Protein AF-A0A432QQ77-F1 (afdb_monomer_lite)

Structure (mmCIF, N/CA/C/O backbone):
data_AF-A0A432QQ77-F1
#
_entry.id   AF-A0A432QQ77-F1
#
loop_
_atom_site.group_PDB
_atom_site.id
_atom_site.type_symbol
_atom_site.label_atom_id
_atom_site.label_alt_id
_atom_site.label_comp_id
_atom_site.label_asym_id
_atom_site.label_entity_id
_atom_site.label_seq_id
_atom_site.pdbx_PDB_ins_code
_atom_site.Cartn_x
_atom_site.Cartn_y
_atom_site.Cartn_z
_atom_site.occupancy
_atom_site.B_iso_or_equiv
_atom_site.auth_seq_id
_atom_site.auth_comp_id
_atom_site.auth_asym_id
_atom_site.auth_atom_id
_atom_site.pdbx_PDB_model_num
ATOM 1 N N . MET A 1 1 ? -58.607 -8.571 28.726 1.00 56.34 1 MET A N 1
ATOM 2 C CA . MET A 1 1 ? -57.903 -8.933 27.473 1.00 56.34 1 MET A CA 1
ATOM 3 C C . MET A 1 1 ? -56.862 -7.899 27.006 1.00 56.34 1 MET A C 1
ATOM 5 O O . MET A 1 1 ? -55.810 -8.305 26.545 1.00 56.34 1 MET A O 1
ATOM 9 N N . MET A 1 2 ? -57.063 -6.582 27.186 1.00 60.47 2 MET A N 1
ATOM 10 C CA . MET A 1 2 ? -56.120 -5.532 26.717 1.00 60.47 2 MET A CA 1
ATOM 11 C C . MET A 1 2 ? -54.817 -5.350 27.527 1.00 60.47 2 MET A C 1
ATOM 13 O O . MET A 1 2 ? -53.893 -4.700 27.045 1.00 60.47 2 MET A O 1
ATOM 17 N N . ARG A 1 3 ? -54.725 -5.878 28.759 1.00 59.84 3 ARG A N 1
ATOM 18 C CA . ARG A 1 3 ? -53.522 -5.728 29.606 1.00 59.84 3 ARG A CA 1
ATOM 19 C C . ARG A 1 3 ? -52.391 -6.675 29.189 1.00 59.84 3 ARG A C 1
ATOM 21 O O . ARG A 1 3 ? -51.254 -6.240 29.143 1.00 59.84 3 ARG A O 1
ATOM 28 N N . SER A 1 4 ? -52.717 -7.905 28.782 1.00 60.97 4 SER A N 1
ATOM 29 C CA . SER A 1 4 ? -51.736 -8.927 28.377 1.00 60.97 4 SER A CA 1
ATOM 30 C C . SER A 1 4 ? -51.029 -8.596 27.053 1.00 60.97 4 SER A C 1
ATOM 32 O O . SER A 1 4 ? -49.819 -8.763 26.959 1.00 60.97 4 SER A O 1
ATOM 34 N N . ALA A 1 5 ? -51.738 -8.023 26.071 1.00 66.62 5 ALA A N 1
ATOM 35 C CA . ALA A 1 5 ? -51.142 -7.604 24.796 1.00 66.62 5 ALA A CA 1
ATOM 36 C C . ALA A 1 5 ? -50.123 -6.460 24.958 1.00 66.62 5 ALA A C 1
ATOM 38 O O . ALA A 1 5 ? -49.080 -6.465 24.312 1.00 66.62 5 ALA A O 1
ATOM 39 N N . LYS A 1 6 ? -50.387 -5.505 25.862 1.00 64.38 6 LYS A N 1
ATOM 40 C CA . LYS A 1 6 ? -49.454 -4.405 26.154 1.00 64.38 6 LYS A CA 1
ATOM 41 C C . LYS A 1 6 ? -48.193 -4.911 26.852 1.00 64.38 6 LYS A C 1
ATOM 43 O O . LYS A 1 6 ? -47.106 -4.509 26.467 1.00 64.38 6 LYS A O 1
ATOM 48 N N . THR A 1 7 ? -48.321 -5.837 27.805 1.00 73.94 7 THR A N 1
ATOM 49 C CA . THR A 1 7 ? -47.166 -6.465 28.471 1.00 73.94 7 THR A CA 1
ATOM 50 C C . THR A 1 7 ? -46.303 -7.261 27.489 1.00 73.94 7 THR A C 1
ATOM 52 O O . THR A 1 7 ? -45.079 -7.219 27.583 1.00 73.94 7 THR A O 1
ATOM 55 N N . LEU A 1 8 ? -46.926 -7.933 26.515 1.00 74.06 8 LEU A N 1
ATOM 56 C CA . LEU A 1 8 ? -46.224 -8.691 25.478 1.00 74.06 8 LEU A CA 1
ATOM 57 C C . LEU A 1 8 ? -45.433 -7.778 24.527 1.00 74.06 8 LEU A C 1
ATOM 59 O O . LEU A 1 8 ? -44.290 -8.078 24.199 1.00 74.06 8 LEU A O 1
ATOM 63 N N . ILE A 1 9 ? -46.013 -6.640 24.130 1.00 79.75 9 ILE A N 1
ATOM 64 C CA . ILE A 1 9 ? -45.350 -5.644 23.272 1.00 79.75 9 ILE A CA 1
ATOM 65 C C . ILE A 1 9 ? -44.162 -5.001 23.998 1.00 79.75 9 ILE A C 1
ATOM 67 O O . ILE A 1 9 ? -43.099 -4.840 23.403 1.00 79.75 9 ILE A O 1
ATOM 71 N N . THR A 1 10 ? -44.301 -4.684 25.289 1.00 78.38 10 THR A N 1
ATOM 72 C CA . THR A 1 10 ? -43.195 -4.126 26.082 1.00 78.38 10 THR A CA 1
ATOM 73 C C . THR A 1 10 ? -42.057 -5.136 26.265 1.00 78.38 10 THR A C 1
ATOM 75 O O . THR A 1 10 ? -40.892 -4.765 26.143 1.00 78.38 10 THR A O 1
ATOM 78 N N . LEU A 1 11 ? -42.369 -6.417 26.495 1.00 79.38 11 LEU A N 1
ATOM 79 C CA . LEU A 1 11 ? -41.369 -7.492 26.571 1.00 79.38 11 LEU A CA 1
ATOM 80 C C . LEU A 1 11 ? -40.660 -7.724 25.231 1.00 79.38 11 LEU A C 1
ATOM 82 O O . LEU A 1 11 ? -39.444 -7.899 25.205 1.00 79.38 11 LEU A O 1
ATOM 86 N N . LEU A 1 12 ? -41.395 -7.668 24.118 1.00 80.44 12 LEU A N 1
ATOM 87 C CA . LEU A 1 12 ? -40.827 -7.804 22.778 1.00 80.44 12 LEU A CA 1
ATOM 88 C C . LEU A 1 12 ? -39.910 -6.623 22.423 1.00 80.44 12 LEU A C 1
ATOM 90 O O . LEU A 1 12 ? -38.837 -6.826 21.863 1.00 80.44 12 LEU A O 1
ATOM 94 N N . GLY A 1 13 ? -40.291 -5.399 22.801 1.00 81.06 13 GLY A N 1
ATOM 95 C CA . GLY A 1 13 ? -39.451 -4.211 22.631 1.00 81.06 13 GLY A CA 1
ATOM 96 C C . GLY A 1 13 ? -38.158 -4.279 23.447 1.00 81.06 13 GLY A C 1
ATOM 97 O O . GLY A 1 13 ? -37.096 -3.907 22.954 1.00 81.06 13 GLY A O 1
ATOM 98 N N . PHE A 1 14 ? -38.224 -4.823 24.665 1.00 77.06 14 PHE A N 1
ATOM 99 C CA . PHE A 1 14 ? -37.047 -5.013 25.513 1.00 77.06 14 PHE A CA 1
ATOM 100 C C . PHE A 1 14 ? -36.110 -6.109 24.974 1.00 77.06 14 PHE A C 1
ATOM 102 O O . PHE A 1 14 ? -34.893 -5.940 24.980 1.00 77.06 14 PHE A O 1
ATOM 109 N N . ALA A 1 15 ? -36.665 -7.199 24.433 1.00 78.38 15 ALA A N 1
ATOM 110 C CA . ALA A 1 15 ? -35.891 -8.257 23.781 1.00 78.38 15 ALA A CA 1
ATOM 111 C C . ALA A 1 15 ? -35.204 -7.775 22.488 1.00 78.38 15 ALA A C 1
ATOM 113 O O . ALA A 1 15 ? -34.065 -8.150 22.218 1.00 78.38 15 ALA A O 1
ATOM 114 N N . LEU A 1 16 ? -35.85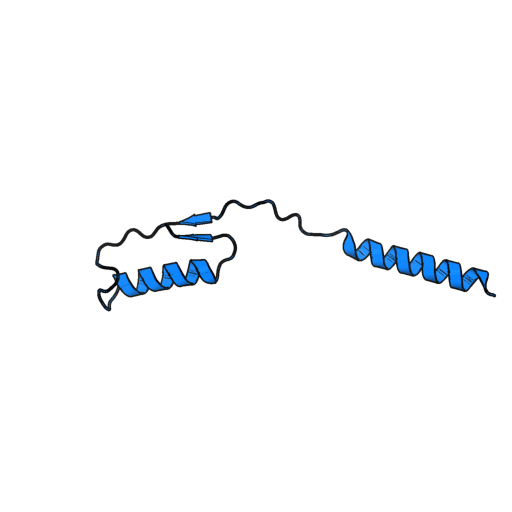8 -6.903 21.714 1.00 73.94 16 LEU A N 1
ATOM 115 C CA . LEU A 1 16 ? -35.278 -6.311 20.506 1.00 73.94 16 LEU A CA 1
ATOM 116 C C . LEU A 1 16 ? -34.160 -5.304 20.834 1.00 73.94 16 LEU A C 1
ATOM 118 O O . LEU A 1 16 ? -33.159 -5.243 20.126 1.00 73.94 16 LEU A O 1
A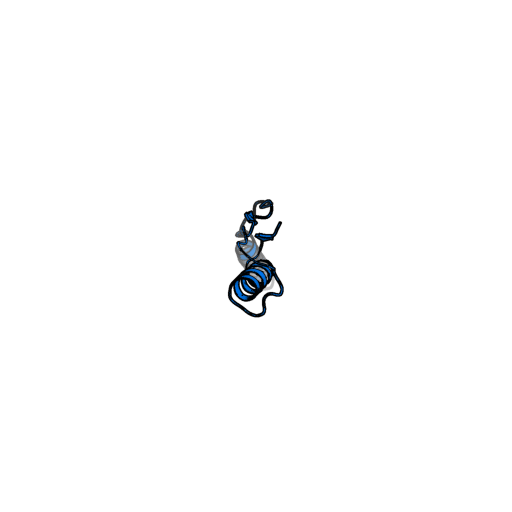TOM 122 N N . ALA A 1 17 ? -34.292 -4.560 21.936 1.00 72.81 17 ALA A N 1
ATOM 123 C CA . ALA A 1 17 ? -33.250 -3.654 22.422 1.00 72.81 17 ALA A CA 1
ATOM 124 C C . ALA A 1 17 ? -32.003 -4.402 22.931 1.00 72.81 17 ALA A C 1
ATOM 126 O O . ALA A 1 17 ? -30.884 -3.925 22.752 1.00 72.81 17 ALA A O 1
ATOM 127 N N . ALA A 1 18 ? -32.171 -5.599 23.505 1.00 70.25 18 ALA A N 1
ATOM 128 C CA . ALA A 1 18 ? -31.061 -6.433 23.969 1.00 70.25 18 ALA A CA 1
ATOM 129 C C . ALA A 1 18 ? -30.179 -6.978 22.827 1.00 70.25 18 ALA A C 1
ATOM 131 O O . ALA A 1 18 ? -29.015 -7.290 23.056 1.00 70.25 18 ALA A O 1
ATOM 132 N N . LEU A 1 19 ? -30.691 -7.045 21.592 1.00 66.56 19 LEU A N 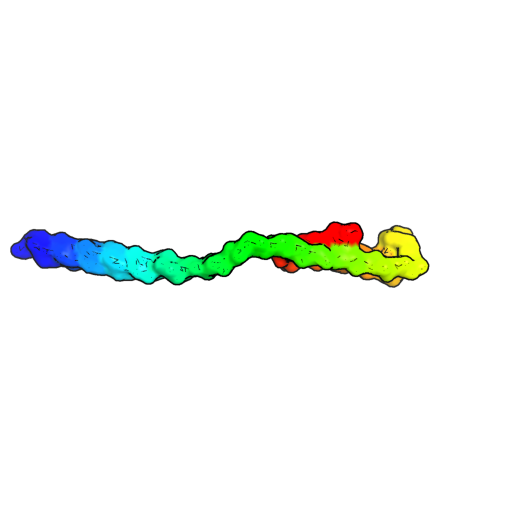1
ATOM 133 C CA . LEU A 1 19 ? -29.904 -7.430 20.412 1.00 66.56 19 LEU A CA 1
ATOM 134 C C . LEU A 1 19 ? -28.976 -6.306 19.912 1.00 66.56 19 LEU A C 1
ATOM 136 O O . LEU A 1 19 ? -28.075 -6.573 19.123 1.00 66.56 19 LEU A O 1
ATOM 140 N N . PHE A 1 20 ? -29.167 -5.066 20.374 1.00 64.75 20 PHE A N 1
ATOM 141 C CA . PHE A 1 20 ? -28.378 -3.900 19.958 1.00 64.75 20 PHE A CA 1
ATOM 142 C C . PHE A 1 20 ? -27.195 -3.572 20.884 1.00 64.75 20 PHE A C 1
ATOM 144 O O . PHE A 1 20 ? -26.402 -2.692 20.562 1.00 64.75 20 PHE A O 1
ATOM 151 N N . THR A 1 21 ? -27.046 -4.253 22.026 1.00 63.84 21 THR A N 1
ATOM 152 C CA . THR A 1 21 ? -26.042 -3.896 23.050 1.00 63.84 21 THR A CA 1
ATOM 153 C C . THR A 1 21 ? -24.655 -4.492 22.807 1.00 63.84 21 THR A C 1
ATOM 155 O O . THR A 1 21 ? -23.691 -4.066 23.439 1.00 63.84 21 THR A O 1
ATOM 158 N N . CYS A 1 22 ? -24.517 -5.432 21.869 1.00 63.19 22 CYS A N 1
ATOM 159 C CA . CYS A 1 22 ? -23.221 -5.951 21.435 1.00 63.19 22 CYS A CA 1
ATOM 160 C C . CYS A 1 22 ? -22.748 -5.178 20.198 1.00 63.19 22 CYS A C 1
ATOM 162 O O . CYS A 1 22 ? -22.789 -5.678 19.076 1.00 63.19 22 CYS A O 1
ATOM 164 N N . GLN A 1 23 ? -22.345 -3.921 20.388 1.00 65.38 23 GLN A N 1
ATOM 165 C CA . GLN A 1 23 ? -21.604 -3.209 19.351 1.00 65.38 23 GLN A CA 1
ATOM 166 C C . GLN A 1 23 ? -20.115 -3.535 19.514 1.00 65.38 23 GLN A C 1
ATOM 168 O O . GLN A 1 23 ? -19.590 -3.391 20.622 1.00 65.38 23 GLN A O 1
ATOM 173 N N . PRO A 1 24 ? -19.410 -3.969 18.453 1.00 66.75 24 PRO A N 1
ATOM 174 C CA . PRO A 1 24 ? -17.964 -4.082 18.514 1.00 66.75 24 PRO A CA 1
ATOM 175 C C . PRO A 1 24 ? -17.396 -2.691 18.798 1.00 66.75 24 PRO A C 1
ATOM 177 O O . PRO A 1 24 ? -17.613 -1.745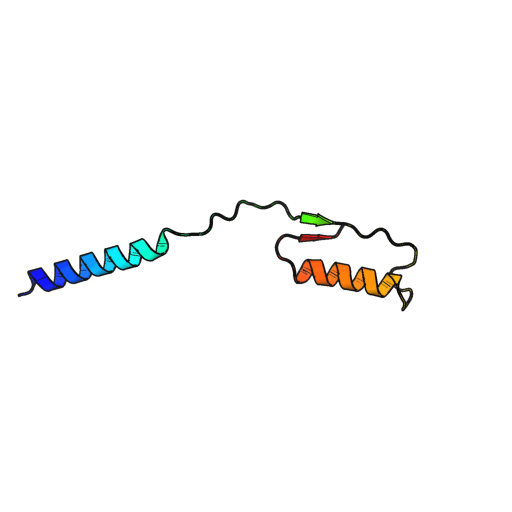 18.040 1.00 66.75 24 PRO A O 1
ATOM 180 N N . THR A 1 25 ? -16.700 -2.559 19.923 1.00 60.62 25 THR A N 1
ATOM 181 C CA . THR A 1 25 ? -15.921 -1.361 20.224 1.00 60.62 25 THR A CA 1
ATOM 182 C C . THR A 1 25 ? -14.739 -1.328 19.259 1.00 60.62 25 THR A C 1
ATOM 184 O O . THR A 1 25 ? -13.773 -2.074 19.407 1.00 60.62 25 THR A O 1
ATOM 187 N N . LEU A 1 26 ? -14.848 -0.525 18.202 1.00 63.81 26 LEU A N 1
ATOM 188 C CA . LEU A 1 26 ? -13.700 -0.173 17.380 1.00 63.81 26 LEU A CA 1
ATOM 189 C C . LEU A 1 26 ? -12.947 0.899 18.163 1.00 63.81 26 LEU A C 1
ATOM 191 O O . LEU A 1 26 ? -13.418 2.032 18.287 1.00 63.81 26 LEU A O 1
ATOM 195 N N . ALA A 1 27 ? -11.803 0.531 18.741 1.00 60.78 27 ALA A N 1
ATOM 196 C CA . ALA A 1 27 ? -10.835 1.529 19.166 1.00 60.78 27 ALA A CA 1
ATOM 197 C C . ALA A 1 27 ? -10.587 2.474 17.980 1.00 60.78 27 ALA A C 1
ATOM 199 O O . ALA A 1 27 ? -10.652 2.051 16.824 1.00 60.78 27 ALA A O 1
ATOM 200 N N . ALA A 1 28 ? -10.351 3.762 18.242 1.00 63.09 28 ALA A N 1
ATOM 201 C CA . ALA A 1 28 ? -9.900 4.678 17.201 1.00 63.09 28 ALA A CA 1
ATOM 202 C C . ALA A 1 28 ? -8.491 4.241 16.771 1.00 63.09 28 ALA A C 1
ATOM 204 O O . ALA A 1 28 ? -7.483 4.742 17.274 1.00 63.09 28 ALA A O 1
ATOM 205 N N . ASP A 1 29 ? -8.440 3.236 15.901 1.00 68.06 29 ASP A N 1
ATOM 206 C CA . ASP A 1 29 ?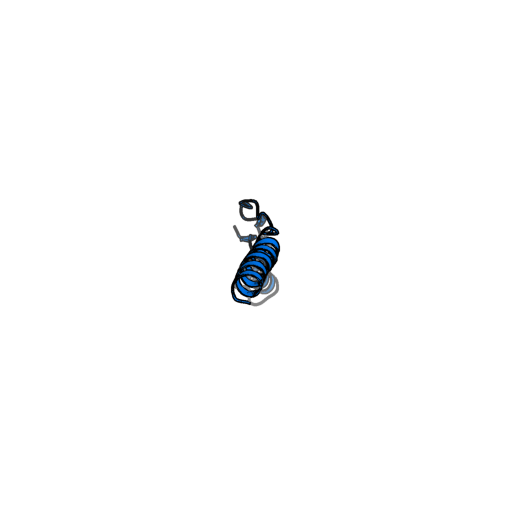 -7.219 2.635 15.415 1.00 68.06 29 ASP A CA 1
ATOM 207 C C . ASP A 1 29 ? -6.543 3.678 14.538 1.00 68.06 29 ASP A C 1
ATOM 209 O O . ASP A 1 29 ? -7.016 4.042 13.458 1.00 68.06 29 ASP A O 1
ATOM 213 N N . LYS A 1 30 ? -5.436 4.226 15.051 1.00 81.62 30 LYS A N 1
ATOM 214 C CA . LYS A 1 30 ? -4.530 5.022 14.226 1.00 81.62 30 LYS A CA 1
ATOM 215 C C . LYS A 1 30 ? -4.215 4.200 12.974 1.00 81.62 30 LYS A C 1
ATOM 217 O O . LYS A 1 30 ? -3.931 3.010 13.129 1.00 81.62 30 LYS A O 1
ATOM 222 N N . PRO A 1 31 ? -4.232 4.803 11.769 1.00 89.88 31 PRO A N 1
ATOM 223 C CA . PRO A 1 31 ? -3.977 4.054 10.552 1.00 89.88 31 PRO A CA 1
ATOM 224 C C . PRO A 1 31 ? -2.670 3.272 10.667 1.00 89.88 31 PRO A C 1
ATOM 226 O O . PRO A 1 31 ? -1.626 3.847 10.997 1.00 89.88 31 PRO A O 1
ATOM 229 N N . PHE A 1 32 ? -2.722 1.973 10.393 1.00 92.88 32 PHE A N 1
ATOM 230 C CA . PHE A 1 32 ? -1.542 1.146 10.235 1.00 92.88 32 PHE A CA 1
ATOM 231 C C . PHE A 1 32 ? -0.731 1.698 9.065 1.00 92.88 32 PHE A C 1
ATOM 233 O O . PHE A 1 32 ? -1.104 1.575 7.897 1.00 92.88 32 PHE A O 1
ATOM 240 N N . THR A 1 33 ? 0.351 2.383 9.412 1.00 95.44 33 THR A N 1
ATOM 241 C CA . THR A 1 33 ? 1.178 3.103 8.456 1.00 95.44 33 THR A CA 1
ATOM 242 C C . THR A 1 33 ? 2.270 2.173 7.949 1.00 95.44 33 THR A C 1
ATOM 244 O O . THR A 1 33 ? 3.018 1.613 8.749 1.00 95.44 33 THR A O 1
ATOM 247 N N . PHE A 1 34 ? 2.370 2.010 6.633 1.00 95.88 34 PHE A N 1
ATOM 248 C CA . PHE A 1 34 ? 3.378 1.168 5.991 1.00 95.88 34 PHE A CA 1
ATOM 249 C C . PHE A 1 34 ? 4.045 1.912 4.832 1.00 95.88 34 PHE A C 1
ATOM 251 O O . PHE A 1 34 ? 3.494 2.869 4.294 1.00 95.88 34 PHE A O 1
ATOM 258 N N . GLY A 1 35 ? 5.248 1.481 4.458 1.00 95.81 35 GLY A N 1
ATOM 259 C CA . GLY A 1 35 ? 6.019 2.080 3.372 1.00 95.81 35 GLY A CA 1
ATOM 260 C C . GLY A 1 35 ? 6.632 1.019 2.470 1.00 95.81 35 GLY A C 1
ATOM 261 O O . GLY A 1 35 ? 6.838 -0.123 2.887 1.00 95.81 35 GLY A O 1
ATOM 262 N N . LEU A 1 36 ? 6.930 1.412 1.234 1.00 95.38 36 LEU A N 1
ATOM 263 C CA . LEU A 1 36 ? 7.580 0.562 0.243 1.00 95.38 36 LEU A CA 1
ATOM 264 C C . LEU A 1 36 ? 8.977 1.109 -0.065 1.00 95.38 36 LEU A C 1
ATOM 266 O O . LEU A 1 36 ? 9.116 2.178 -0.653 1.00 95.38 36 LEU A O 1
ATOM 270 N N . LEU A 1 37 ? 10.019 0.362 0.305 1.00 95.50 37 LEU A N 1
ATOM 271 C CA . LEU A 1 37 ? 11.381 0.673 -0.121 1.00 95.50 37 LEU A CA 1
ATOM 272 C C . LEU A 1 37 ? 11.610 0.096 -1.521 1.00 95.50 37 LEU A C 1
ATOM 274 O O . LEU A 1 37 ? 11.646 -1.121 -1.701 1.00 95.50 37 LEU A O 1
ATOM 278 N N . MET A 1 38 ? 11.752 0.974 -2.509 1.00 94.44 38 MET A N 1
ATOM 279 C CA . MET A 1 38 ? 11.879 0.587 -3.912 1.00 94.44 38 MET A CA 1
ATOM 280 C C . MET A 1 38 ? 13.334 0.627 -4.377 1.00 94.44 38 MET A C 1
ATOM 282 O O . MET A 1 38 ? 14.067 1.565 -4.072 1.00 94.44 38 MET A O 1
ATOM 286 N N . VAL A 1 39 ? 13.734 -0.383 -5.152 1.00 94.44 39 VAL A N 1
ATOM 287 C CA . VAL A 1 39 ? 15.059 -0.447 -5.796 1.00 94.44 39 VAL A CA 1
ATOM 288 C C . VAL A 1 39 ? 15.101 0.267 -7.153 1.00 94.44 39 VAL A C 1
ATOM 290 O O . VAL A 1 39 ? 16.182 0.614 -7.620 1.00 94.44 39 VAL A O 1
ATOM 293 N N . GLY A 1 40 ? 13.943 0.491 -7.783 1.00 94.62 40 GLY A N 1
ATOM 294 C CA . GLY A 1 40 ? 13.806 1.123 -9.095 1.00 94.62 40 GLY A CA 1
ATOM 295 C C . GLY A 1 40 ? 12.635 2.115 -9.164 1.00 94.62 40 GLY A C 1
ATOM 296 O O . GLY A 1 40 ? 11.911 2.280 -8.179 1.00 94.62 40 GLY A O 1
ATOM 297 N N . PRO A 1 41 ? 12.446 2.801 -10.306 1.00 96.38 41 PRO A N 1
ATOM 298 C CA . PRO A 1 41 ? 11.398 3.808 -10.480 1.00 96.38 41 PRO A CA 1
ATOM 299 C C . PRO A 1 41 ? 9.979 3.227 -10.392 1.00 96.38 41 PRO A C 1
ATOM 301 O O . PRO A 1 41 ? 9.720 2.114 -10.835 1.00 96.38 41 PRO A O 1
ATOM 304 N N . ALA A 1 42 ? 9.017 4.015 -9.906 1.00 95.75 42 ALA A N 1
ATOM 305 C CA . ALA A 1 42 ? 7.609 3.609 -9.802 1.00 95.75 42 ALA A CA 1
ATOM 306 C C . ALA A 1 42 ? 6.853 3.506 -11.143 1.00 95.75 42 ALA A C 1
ATOM 308 O O . ALA A 1 42 ? 5.689 3.113 -11.161 1.00 95.75 42 ALA A O 1
ATOM 309 N N . ASN A 1 43 ? 7.498 3.869 -12.249 1.00 96.50 43 ASN A N 1
ATOM 310 C CA . ASN A 1 43 ? 6.981 3.832 -13.617 1.00 96.50 43 ASN A CA 1
ATOM 311 C C . ASN A 1 43 ? 7.903 3.023 -14.551 1.00 96.50 43 ASN A C 1
ATOM 313 O O . ASN A 1 43 ? 8.033 3.341 -15.731 1.00 96.50 43 ASN A O 1
ATOM 317 N N . ASP A 1 44 ? 8.596 2.018 -14.012 1.00 97.00 44 ASP A N 1
ATOM 318 C CA . ASP A 1 44 ? 9.553 1.189 -14.752 1.00 97.00 44 ASP A CA 1
ATOM 319 C C . ASP A 1 44 ? 8.902 0.152 -15.686 1.00 97.00 44 ASP A C 1
ATOM 321 O O . ASP A 1 44 ? 9.614 -0.617 -16.329 1.00 97.00 44 ASP A O 1
ATOM 325 N N . HIS A 1 45 ? 7.566 0.118 -15.773 1.00 96.00 45 HIS A N 1
ATOM 326 C CA . HIS A 1 45 ? 6.785 -0.875 -16.519 1.00 96.00 45 HIS A CA 1
ATOM 327 C C . HIS A 1 45 ? 7.134 -2.329 -16.161 1.00 96.00 45 HIS A C 1
ATOM 329 O O . HIS A 1 45 ? 6.913 -3.246 -16.955 1.00 96.00 45 HIS A O 1
ATOM 335 N N . GLY A 1 46 ? 7.676 -2.547 -14.963 1.00 95.75 46 GLY A N 1
ATOM 336 C CA . GLY A 1 46 ? 8.195 -3.830 -14.528 1.00 95.75 46 GLY A CA 1
ATOM 337 C C . GLY A 1 46 ? 7.933 -4.084 -13.051 1.00 95.75 46 GLY A C 1
ATOM 338 O O . GLY A 1 46 ? 6.841 -3.850 -12.530 1.00 95.75 46 GLY A O 1
ATOM 339 N N . TRP A 1 47 ? 8.942 -4.639 -12.380 1.00 95.81 47 TRP A N 1
ATOM 340 C CA . TRP A 1 47 ? 8.804 -5.151 -11.021 1.00 95.81 47 TRP A CA 1
ATOM 341 C C . TRP A 1 47 ? 8.508 -4.050 -10.002 1.00 95.81 47 TRP A C 1
ATOM 343 O O . TRP A 1 47 ? 7.633 -4.226 -9.150 1.00 95.81 47 TRP A O 1
ATOM 353 N N . SER A 1 48 ? 9.209 -2.915 -10.087 1.00 96.75 48 SER A N 1
ATOM 354 C CA . SER A 1 48 ? 9.077 -1.844 -9.097 1.00 96.75 48 SER A CA 1
ATOM 355 C C . SER A 1 48 ? 7.710 -1.169 -9.222 1.00 96.75 48 SER A C 1
ATOM 357 O O . SER A 1 48 ? 7.045 -0.945 -8.209 1.00 96.75 48 SER A O 1
ATOM 359 N N . GLN A 1 49 ? 7.239 -0.930 -10.451 1.00 97.81 49 GLN A N 1
ATOM 360 C CA . GLN A 1 49 ? 5.895 -0.422 -10.712 1.00 97.81 49 GLN A CA 1
ATOM 361 C C . GLN A 1 49 ? 4.810 -1.382 -10.213 1.00 97.81 49 GLN A C 1
ATOM 363 O O . GLN A 1 49 ? 3.902 -0.944 -9.507 1.00 97.81 49 GLN A O 1
ATOM 368 N N . ALA A 1 50 ? 4.919 -2.684 -10.499 1.00 97.69 50 ALA A N 1
ATOM 369 C CA . ALA A 1 50 ? 3.936 -3.668 -10.044 1.00 97.69 50 ALA A CA 1
ATOM 370 C C . ALA A 1 50 ? 3.793 -3.682 -8.509 1.00 97.69 50 ALA A C 1
ATOM 372 O O . ALA A 1 50 ? 2.680 -3.741 -7.985 1.00 97.69 50 ALA A O 1
ATOM 373 N N . HIS A 1 51 ? 4.906 -3.565 -7.775 1.00 97.31 51 HIS A N 1
ATOM 374 C CA . HIS A 1 51 ? 4.885 -3.509 -6.309 1.00 97.31 51 HIS A CA 1
ATOM 375 C C . HIS A 1 51 ? 4.306 -2.195 -5.785 1.00 97.31 51 HIS A C 1
ATOM 377 O O . HIS A 1 51 ? 3.526 -2.204 -4.833 1.00 97.31 51 HIS A O 1
ATOM 383 N N . PHE A 1 52 ? 4.639 -1.069 -6.417 1.00 97.38 52 PHE A N 1
ATOM 384 C CA . PHE A 1 52 ? 4.079 0.232 -6.057 1.00 97.38 52 PHE A CA 1
ATOM 385 C C . PHE A 1 52 ? 2.564 0.297 -6.291 1.00 97.38 52 PHE A C 1
ATOM 387 O O . PHE A 1 52 ? 1.815 0.832 -5.473 1.00 97.38 52 PHE A O 1
ATOM 394 N N . GLU A 1 53 ? 2.083 -0.273 -7.394 1.00 97.69 53 GLU A N 1
ATOM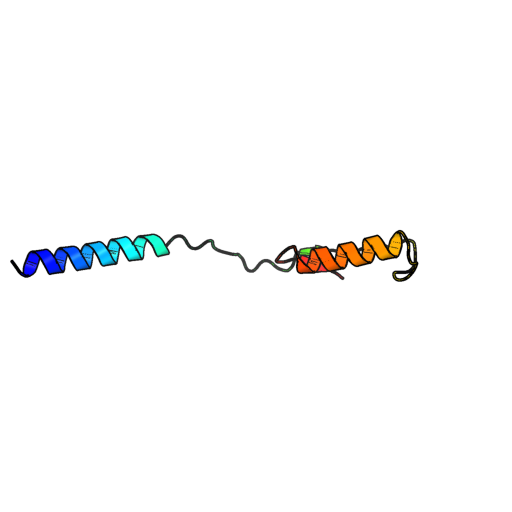 395 C CA . GLU A 1 53 ? 0.655 -0.376 -7.693 1.00 97.69 53 GLU A CA 1
ATOM 396 C C . GLU A 1 53 ? -0.070 -1.312 -6.725 1.00 97.69 53 GLU A C 1
ATOM 398 O O . GLU A 1 53 ? -1.138 -0.954 -6.225 1.00 97.69 53 GLU A O 1
ATOM 403 N N . ALA A 1 54 ? 0.531 -2.457 -6.390 1.00 97.44 54 ALA A N 1
ATOM 404 C CA . ALA A 1 54 ? -0.011 -3.368 -5.388 1.00 97.44 54 ALA A CA 1
ATOM 405 C C . ALA A 1 54 ? -0.115 -2.707 -4.004 1.00 97.44 54 ALA A C 1
ATOM 407 O O . ALA A 1 54 ? -1.145 -2.837 -3.346 1.00 97.44 54 ALA A O 1
ATOM 408 N N . ALA A 1 55 ? 0.901 -1.950 -3.580 1.00 97.25 55 ALA A N 1
ATOM 409 C CA . ALA A 1 55 ? 0.888 -1.226 -2.310 1.00 97.25 55 ALA A CA 1
ATOM 410 C C . ALA A 1 55 ? -0.257 -0.196 -2.243 1.00 97.25 55 ALA A C 1
ATOM 412 O O . ALA A 1 55 ? -1.009 -0.169 -1.266 1.00 97.25 55 ALA A O 1
ATOM 413 N N . LYS A 1 56 ? -0.477 0.568 -3.324 1.00 97.31 56 LYS A N 1
ATOM 414 C CA . LYS A 1 56 ? -1.635 1.475 -3.449 1.00 97.31 56 LYS A CA 1
ATOM 415 C C . LYS A 1 56 ? -2.971 0.736 -3.409 1.00 97.31 56 LYS A C 1
ATOM 417 O O . LYS A 1 56 ? -3.967 1.269 -2.929 1.00 97.31 56 LYS A O 1
ATOM 422 N N . GLU A 1 57 ? -3.026 -0.475 -3.947 1.00 97.94 57 GLU A N 1
ATOM 423 C CA . GLU A 1 57 ? -4.243 -1.282 -3.935 1.00 97.94 57 GLU A CA 1
ATOM 424 C C . GLU A 1 57 ? -4.539 -1.873 -2.548 1.00 97.94 57 GLU A C 1
ATOM 426 O O . GLU A 1 57 ? -5.705 -1.978 -2.164 1.00 97.94 57 GLU A O 1
ATOM 431 N N . ILE A 1 58 ? -3.503 -2.197 -1.769 1.00 96.94 58 ILE A N 1
ATOM 432 C CA . ILE A 1 58 ? -3.632 -2.615 -0.367 1.00 96.94 58 ILE A CA 1
ATOM 433 C C . ILE A 1 58 ? -4.237 -1.492 0.473 1.00 96.94 58 ILE A C 1
ATOM 435 O O . ILE A 1 58 ? -5.187 -1.754 1.203 1.00 96.94 58 ILE A O 1
ATOM 439 N N . GLU A 1 59 ? -3.765 -0.253 0.316 1.00 96.12 59 GLU A N 1
ATOM 440 C CA . GLU A 1 59 ? -4.311 0.900 1.046 1.00 96.12 59 GLU A CA 1
ATOM 441 C C . GLU A 1 59 ? -5.826 1.075 0.823 1.00 96.12 59 GLU A C 1
ATOM 443 O O . GLU A 1 59 ? -6.563 1.409 1.748 1.00 96.12 59 GLU A O 1
ATOM 448 N N . LYS A 1 60 ? -6.327 0.778 -0.385 1.00 96.81 60 LYS A N 1
ATOM 449 C CA . LYS A 1 60 ? -7.770 0.830 -0.688 1.00 96.81 60 LYS A CA 1
ATOM 450 C C . LYS A 1 60 ? -8.552 -0.354 -0.125 1.00 96.81 60 LYS A C 1
ATOM 452 O O . LYS A 1 60 ? -9.718 -0.203 0.231 1.00 96.81 60 LYS A O 1
ATOM 457 N N . LYS A 1 61 ? -7.957 -1.550 -0.148 1.00 96.69 61 LYS A N 1
ATOM 458 C CA . LYS A 1 61 ? -8.648 -2.811 0.168 1.00 96.69 61 LYS A CA 1
ATOM 459 C C . LYS A 1 61 ? -8.586 -3.189 1.637 1.00 96.69 61 LYS A C 1
ATOM 461 O O . LYS A 1 61 ? -9.459 -3.925 2.087 1.00 96.69 61 LYS A O 1
ATOM 466 N N . VAL A 1 62 ? -7.568 -2.734 2.362 1.00 94.19 62 VAL A N 1
ATOM 467 C CA . VAL A 1 62 ? -7.354 -3.067 3.769 1.00 94.19 62 VAL A CA 1
ATOM 468 C C . VAL A 1 62 ? -7.743 -1.857 4.620 1.00 94.19 62 VAL A C 1
ATOM 470 O O . VAL A 1 62 ? -6.993 -0.875 4.670 1.00 94.19 62 VAL A O 1
ATOM 473 N N . PRO A 1 63 ? -8.912 -1.899 5.291 1.00 92.06 63 PRO A N 1
ATOM 474 C CA . PRO A 1 63 ? -9.374 -0.799 6.122 1.00 92.06 63 PRO A CA 1
ATOM 475 C C . PRO A 1 63 ? -8.362 -0.459 7.213 1.00 92.06 63 PRO A C 1
ATOM 477 O O . PRO A 1 63 ? -7.726 -1.341 7.785 1.00 92.06 63 PRO A O 1
ATOM 480 N N . GLY A 1 64 ? -8.240 0.832 7.514 1.00 92.06 64 GLY A N 1
ATOM 481 C CA . GLY A 1 64 ? -7.354 1.299 8.576 1.00 92.06 64 GLY A CA 1
ATOM 482 C C . GLY A 1 64 ? -5.869 1.230 8.227 1.00 92.06 64 GLY A C 1
ATOM 483 O O . GLY A 1 64 ? -5.056 1.313 9.138 1.00 92.06 64 GLY A O 1
ATOM 484 N N . THR A 1 65 ? -5.490 1.101 6.953 1.00 94.38 65 THR A N 1
ATOM 485 C CA . THR A 1 65 ? -4.088 1.206 6.514 1.00 94.38 65 THR A CA 1
ATOM 486 C C . THR A 1 65 ? -3.816 2.537 5.812 1.00 94.38 65 THR A C 1
ATOM 488 O O . THR A 1 65 ? -4.738 3.181 5.314 1.00 94.38 65 THR A O 1
ATOM 491 N N . LYS A 1 66 ? -2.554 2.981 5.817 1.00 95.56 66 LYS A N 1
ATOM 492 C CA . LYS A 1 66 ? -2.098 4.188 5.118 1.00 95.56 66 LYS A CA 1
ATOM 493 C C . LYS A 1 66 ? -0.683 3.992 4.578 1.00 95.56 66 LYS A C 1
ATOM 495 O O . LYS A 1 66 ? 0.204 3.602 5.339 1.00 95.56 66 LYS A O 1
ATOM 500 N N . MET A 1 67 ? -0.467 4.295 3.302 1.00 95.75 67 MET A N 1
ATOM 501 C CA . MET A 1 67 ? 0.869 4.263 2.702 1.00 95.75 67 MET A CA 1
ATOM 502 C C . MET A 1 67 ? 1.579 5.617 2.889 1.00 95.75 67 MET A C 1
ATOM 504 O O . MET A 1 67 ? 0.924 6.664 2.879 1.00 95.75 67 MET A O 1
ATOM 508 N N . ILE A 1 68 ? 2.903 5.602 3.090 1.00 92.12 68 ILE A N 1
ATOM 509 C CA . ILE A 1 68 ? 3.758 6.812 3.111 1.00 92.12 68 ILE A CA 1
ATOM 510 C C . ILE A 1 68 ? 4.470 7.056 1.786 1.00 92.12 68 ILE A C 1
ATOM 512 O O . ILE A 1 68 ? 4.808 6.061 1.104 1.00 92.12 68 ILE A O 1
#

pLDDT: mean 83.99, std 14.11, range [56.34, 97.94]

Sequence (68 aa):
MMRSAKTLITLLGFALAALFTCQPTLAADKPFTFGLLMVGPANDHGWSQAHFEAAKEIEKKVPGTKMI

Radius of gyration: 25.71 Å; chains: 1; bounding box: 73×16×46 Å

Foldseek 3Di:
DVVVVVVVVVVVVVVVVVVVPPDPPDDPQQAAEDEDDAPDDCPPVDDRVVVVVVVVVCQVVPPRHDYD

Secondary structure (DSSP, 8-state):
-HHHHHHHHHHHHHHHHHTTS----------EEE----SS-TTSSSHHHHHHHHHHHHHHHSTTEEE-